Protein AF-A0A2E0UW97-F1 (afdb_monomer_lite)

Sequence (132 aa):
MKQKTKIFLFAWILILILPMVWVVRINPRLDLWFNTFFAPEWMHIVAHILLFIVVGFLVPWVLFDQSPIKTTLKNTVWVVLGIGLIQEVFQLVVKQRGFGRNEVFDLLIDLIASLTGFFLYWIFFRKISARK

Structure (mmCIF, N/CA/C/O backbone):
data_AF-A0A2E0UW97-F1
#
_entry.id   AF-A0A2E0UW97-F1
#
loop_
_atom_site.group_PDB
_atom_site.id
_atom_site.type_symbol
_atom_site.label_atom_id
_atom_site.label_alt_id
_atom_site.label_comp_id
_atom_site.label_asym_id
_atom_site.label_entity_id
_atom_site.label_seq_id
_atom_site.pdbx_PDB_ins_code
_atom_site.Cartn_x
_atom_site.Cartn_y
_atom_site.Cartn_z
_atom_site.occupancy
_atom_site.B_iso_or_equiv
_atom_site.auth_seq_id
_atom_site.auth_comp_id
_atom_site.auth_asym_id
_atom_site.auth_atom_id
_atom_site.pdbx_PDB_model_num
ATOM 1 N N . MET A 1 1 ? -12.758 -16.024 12.871 1.00 66.81 1 MET A N 1
ATOM 2 C CA . MET A 1 1 ? -12.699 -15.109 11.702 1.00 66.81 1 MET A CA 1
ATOM 3 C C . MET A 1 1 ? -11.352 -14.408 11.558 1.00 66.81 1 MET A C 1
ATOM 5 O O . MET A 1 1 ? -10.740 -14.573 10.513 1.00 66.81 1 MET A O 1
ATOM 9 N N . LYS A 1 2 ? -10.840 -13.717 12.591 1.00 77.50 2 LYS A N 1
ATOM 10 C CA . LYS A 1 2 ? -9.603 -12.913 12.491 1.00 77.50 2 LYS A CA 1
ATOM 11 C C . LYS A 1 2 ? -8.364 -13.667 11.963 1.00 77.50 2 LYS A C 1
ATOM 13 O O . LYS A 1 2 ? -7.596 -13.072 11.224 1.00 77.50 2 LYS A O 1
ATOM 18 N N . GLN A 1 3 ? -8.188 -14.964 12.255 1.00 89.62 3 GLN A N 1
ATOM 19 C CA . GLN A 1 3 ? -7.038 -15.736 11.742 1.00 89.62 3 GLN A CA 1
ATOM 20 C C . GLN A 1 3 ? -7.031 -15.869 10.210 1.00 89.62 3 GLN A C 1
ATOM 22 O O . GLN A 1 3 ? -5.997 -15.659 9.587 1.00 89.62 3 GLN A O 1
ATOM 27 N N . LYS A 1 4 ? -8.183 -16.161 9.590 1.00 93.81 4 LYS A N 1
ATOM 28 C CA . LYS A 1 4 ? -8.290 -16.252 8.123 1.00 93.81 4 LYS A CA 1
ATOM 29 C C . LYS A 1 4 ? -8.009 -14.894 7.474 1.00 93.81 4 LYS A C 1
ATOM 31 O O . LYS A 1 4 ? -7.286 -14.829 6.489 1.00 93.81 4 LYS A O 1
ATOM 36 N N . THR A 1 5 ? -8.502 -13.810 8.076 1.00 93.25 5 THR A N 1
ATOM 37 C CA . THR A 1 5 ? -8.240 -12.443 7.603 1.00 93.25 5 THR A CA 1
ATOM 38 C C . THR A 1 5 ? -6.774 -12.036 7.763 1.00 93.25 5 THR A C 1
ATOM 40 O O . THR A 1 5 ? -6.246 -11.356 6.893 1.00 93.25 5 THR A O 1
ATOM 43 N N . LYS A 1 6 ? -6.085 -12.478 8.827 1.00 93.81 6 LYS A N 1
ATOM 44 C CA . LYS A 1 6 ? -4.630 -12.290 8.985 1.00 93.81 6 LYS A CA 1
ATOM 45 C C . LYS A 1 6 ? -3.850 -12.972 7.870 1.00 93.81 6 LYS A C 1
ATOM 47 O O . LYS A 1 6 ? -2.979 -12.344 7.283 1.00 93.81 6 LYS A O 1
ATOM 52 N N . ILE A 1 7 ? -4.184 -14.229 7.571 1.00 96.00 7 ILE A N 1
ATOM 53 C CA . ILE A 1 7 ? -3.554 -14.982 6.478 1.00 96.00 7 ILE A CA 1
ATOM 54 C C . ILE A 1 7 ? -3.806 -14.277 5.145 1.00 96.00 7 ILE A C 1
ATOM 56 O O . ILE A 1 7 ? -2.870 -14.079 4.380 1.00 96.00 7 ILE A O 1
ATOM 60 N N . PHE A 1 8 ? -5.044 -13.842 4.901 1.00 96.81 8 PHE A N 1
ATOM 61 C CA . PHE A 1 8 ? -5.385 -13.077 3.707 1.00 96.81 8 PHE A CA 1
ATOM 62 C C . PHE A 1 8 ? -4.575 -11.780 3.606 1.00 96.81 8 PHE A C 1
ATOM 64 O O . PHE A 1 8 ? -3.957 -11.546 2.578 1.00 96.81 8 PHE A O 1
ATOM 71 N N . LEU A 1 9 ? -4.516 -10.972 4.672 1.00 95.50 9 LEU A N 1
ATOM 72 C CA . LEU A 1 9 ? -3.733 -9.734 4.698 1.00 95.50 9 LEU A CA 1
ATOM 73 C C . LEU A 1 9 ? -2.251 -10.006 4.424 1.00 95.50 9 LEU A C 1
ATOM 75 O O . LEU A 1 9 ? -1.636 -9.297 3.637 1.00 95.50 9 LEU A O 1
ATOM 79 N N . PHE A 1 10 ? -1.682 -11.041 5.040 1.00 95.50 10 PHE A N 1
ATOM 80 C CA . PHE A 1 10 ? -0.288 -11.406 4.817 1.00 95.50 10 PHE A CA 1
ATOM 81 C C . PHE A 1 10 ? -0.037 -11.828 3.364 1.00 95.50 10 PHE A C 1
ATOM 83 O O . PHE A 1 10 ? 0.883 -11.317 2.734 1.00 95.50 10 PHE A O 1
ATOM 90 N N . ALA A 1 11 ? -0.887 -12.692 2.802 1.00 95.25 11 ALA A N 1
ATOM 91 C CA . ALA A 1 11 ? -0.810 -13.081 1.395 1.00 95.25 11 ALA A CA 1
ATOM 92 C C . ALA A 1 11 ? -0.974 -11.875 0.453 1.00 95.25 11 ALA A C 1
ATOM 94 O O . ALA A 1 11 ? -0.261 -11.771 -0.539 1.00 95.25 11 ALA A O 1
ATOM 95 N N . TRP A 1 12 ? -1.858 -10.935 0.791 1.00 95.81 12 TRP A N 1
ATOM 96 C CA . TRP A 1 12 ? -2.071 -9.704 0.031 1.00 95.81 12 TRP A CA 1
ATOM 97 C C . TRP A 1 12 ? -0.826 -8.811 0.020 1.00 95.81 12 TRP A C 1
ATOM 99 O O . TRP A 1 12 ? -0.423 -8.326 -1.033 1.00 95.81 12 TRP A O 1
ATOM 109 N N . ILE A 1 13 ? -0.173 -8.647 1.176 1.00 94.25 13 ILE A N 1
ATOM 110 C CA . ILE A 1 13 ? 1.088 -7.901 1.299 1.00 94.25 13 ILE A CA 1
ATOM 111 C C . ILE A 1 13 ? 2.210 -8.586 0.510 1.00 94.25 13 ILE A C 1
ATOM 113 O O . ILE A 1 13 ? 2.995 -7.907 -0.146 1.00 94.25 13 ILE A O 1
ATOM 117 N N . LEU A 1 14 ? 2.278 -9.921 0.527 1.00 92.31 14 LEU A N 1
ATOM 118 C CA . LEU A 1 14 ? 3.253 -10.655 -0.282 1.00 92.31 14 LEU A CA 1
ATOM 119 C C . LEU A 1 14 ? 3.049 -10.414 -1.781 1.00 92.31 14 LEU A C 1
ATOM 121 O O . LEU A 1 14 ? 4.029 -10.198 -2.485 1.00 92.31 14 LEU A O 1
ATOM 125 N N . ILE A 1 15 ? 1.800 -10.417 -2.260 1.00 90.31 15 ILE A N 1
ATOM 126 C CA . ILE A 1 15 ? 1.474 -10.120 -3.664 1.00 90.31 15 ILE A CA 1
ATOM 127 C C . ILE A 1 15 ? 1.868 -8.686 -4.027 1.00 90.31 15 ILE A C 1
ATOM 129 O O . ILE A 1 15 ? 2.438 -8.476 -5.090 1.00 90.31 15 ILE A O 1
ATOM 133 N N . LEU A 1 16 ? 1.603 -7.720 -3.144 1.00 90.56 16 LEU A N 1
ATOM 134 C CA . LEU A 1 16 ? 2.015 -6.323 -3.309 1.00 90.56 16 LEU A CA 1
ATOM 135 C C . LEU A 1 16 ? 3.533 -6.207 -3.502 1.00 90.56 16 LEU A C 1
ATOM 137 O O . LEU A 1 16 ? 3.998 -5.611 -4.467 1.00 90.56 16 LEU A O 1
ATOM 141 N N . ILE A 1 17 ? 4.310 -6.808 -2.603 1.00 88.75 17 ILE A N 1
ATOM 142 C CA . ILE A 1 17 ? 5.776 -6.712 -2.620 1.00 88.75 17 ILE A CA 1
ATOM 143 C C . ILE A 1 17 ? 6.388 -7.465 -3.810 1.00 88.75 17 ILE A C 1
ATOM 145 O O . ILE A 1 17 ? 7.490 -7.135 -4.250 1.00 88.75 17 ILE A O 1
ATOM 149 N N . LEU A 1 18 ? 5.697 -8.476 -4.338 1.00 85.25 18 LEU A N 1
ATOM 150 C CA . LEU A 1 18 ? 6.196 -9.280 -5.441 1.00 85.25 18 LEU A CA 1
ATOM 151 C C . LEU A 1 18 ? 6.338 -8.421 -6.715 1.00 85.25 18 LEU A C 1
ATOM 153 O O . LEU A 1 18 ? 5.342 -7.908 -7.230 1.00 85.25 18 LEU A O 1
ATOM 157 N N . PRO A 1 19 ? 7.544 -8.300 -7.296 1.00 78.25 19 PRO A N 1
ATOM 158 C CA . PRO A 1 19 ? 7.718 -7.556 -8.532 1.00 78.25 19 PRO A CA 1
ATOM 159 C C . PRO A 1 19 ? 7.044 -8.319 -9.676 1.00 78.25 19 PRO A C 1
ATOM 161 O O . PRO A 1 19 ? 7.596 -9.284 -10.204 1.00 78.25 19 PRO A O 1
ATOM 164 N N . MET A 1 20 ? 5.857 -7.872 -10.096 1.00 79.50 20 MET A N 1
ATOM 165 C CA . MET A 1 20 ? 5.103 -8.503 -11.190 1.00 79.50 20 MET A CA 1
ATOM 166 C C . MET A 1 20 ? 5.936 -8.640 -12.466 1.00 79.50 20 MET A C 1
ATOM 168 O O . MET A 1 20 ? 5.830 -9.646 -13.160 1.00 79.50 20 MET A O 1
ATOM 172 N N . VAL A 1 21 ? 6.848 -7.695 -12.712 1.00 76.44 21 VAL A N 1
ATOM 173 C CA . VAL A 1 21 ? 7.816 -7.739 -13.818 1.00 76.44 21 VAL A CA 1
ATOM 174 C C . VAL A 1 21 ? 8.657 -9.025 -13.814 1.00 76.44 21 VAL A C 1
ATOM 176 O O . VAL A 1 21 ? 8.956 -9.556 -14.879 1.00 76.44 21 VAL A O 1
ATOM 179 N N . TRP A 1 22 ? 9.034 -9.566 -12.652 1.00 80.19 22 TRP A N 1
ATOM 180 C CA . TRP A 1 22 ? 9.742 -10.851 -12.585 1.00 80.19 22 TRP A CA 1
ATOM 181 C C . TRP A 1 22 ? 8.846 -12.026 -12.948 1.00 80.19 22 TRP A C 1
ATOM 183 O O . TRP A 1 22 ? 9.288 -12.925 -13.654 1.00 80.19 22 TRP A O 1
ATOM 193 N N . VAL A 1 23 ? 7.590 -12.005 -12.502 1.00 81.44 23 VAL A N 1
ATOM 194 C CA . VAL A 1 23 ? 6.631 -13.085 -12.765 1.00 81.44 23 VAL A CA 1
ATOM 195 C C . VAL A 1 23 ? 6.298 -13.168 -14.250 1.00 81.44 23 VAL A C 1
ATOM 197 O O . VAL A 1 23 ? 6.312 -14.250 -14.833 1.00 81.44 23 VAL A O 1
ATOM 200 N N . VAL A 1 24 ? 6.021 -12.027 -14.883 1.00 84.69 24 VAL A N 1
ATOM 201 C CA . VAL A 1 24 ? 5.557 -12.000 -16.277 1.00 84.69 24 VAL A CA 1
ATOM 202 C C . VAL A 1 24 ? 6.672 -12.335 -17.268 1.00 84.69 24 VAL A C 1
ATOM 204 O O . VAL A 1 24 ? 6.407 -12.996 -18.268 1.00 84.69 24 VAL A O 1
ATOM 207 N N . ARG A 1 25 ? 7.935 -12.024 -16.940 1.00 81.62 25 ARG A N 1
ATOM 208 C CA . ARG A 1 25 ? 9.111 -12.379 -17.759 1.00 81.62 25 ARG A CA 1
ATOM 209 C C . ARG A 1 25 ? 9.343 -13.884 -17.916 1.00 81.62 25 ARG A C 1
ATOM 211 O O . ARG A 1 25 ? 10.084 -14.282 -18.809 1.00 81.62 25 ARG A O 1
ATOM 218 N N . ILE A 1 26 ? 8.721 -14.723 -17.085 1.00 87.94 26 ILE A N 1
ATOM 219 C CA . ILE A 1 26 ? 8.844 -16.186 -17.178 1.00 87.94 26 ILE A CA 1
ATOM 220 C C . ILE A 1 26 ? 8.128 -16.722 -18.431 1.00 87.94 26 ILE A C 1
ATOM 222 O O . ILE A 1 26 ? 8.536 -17.741 -18.984 1.00 87.94 26 ILE A O 1
ATOM 226 N N . ASN A 1 27 ? 7.067 -16.052 -18.901 1.00 89.25 27 ASN A N 1
ATOM 227 C CA . ASN A 1 27 ? 6.270 -16.510 -20.037 1.00 89.25 27 ASN A CA 1
ATOM 228 C C . ASN A 1 27 ? 5.944 -15.351 -21.000 1.00 89.25 27 ASN A C 1
ATOM 230 O O . ASN A 1 27 ? 5.155 -14.477 -20.641 1.00 89.25 27 ASN A O 1
ATOM 234 N N . PRO A 1 28 ? 6.430 -15.383 -22.256 1.00 90.19 28 PRO A N 1
ATOM 235 C CA . PRO A 1 28 ? 6.192 -14.318 -23.234 1.00 90.19 28 PRO A CA 1
ATOM 236 C C . PRO A 1 28 ? 4.714 -14.000 -23.500 1.00 90.19 28 PRO A C 1
ATOM 238 O O . PRO A 1 28 ? 4.363 -12.857 -23.779 1.00 90.19 28 PRO A O 1
ATOM 241 N N . ARG A 1 29 ? 3.817 -14.994 -23.406 1.00 91.81 29 ARG A N 1
ATOM 242 C CA . ARG A 1 29 ?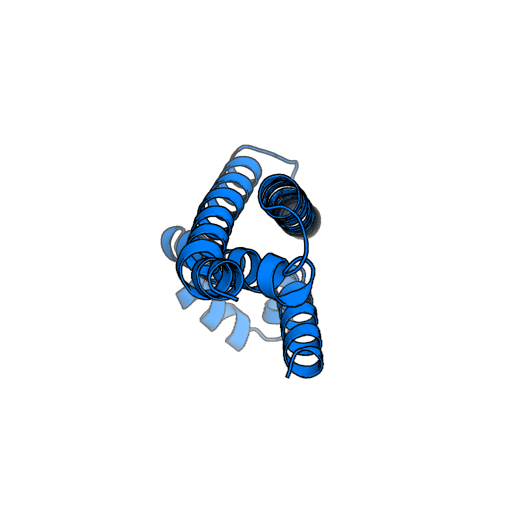 2.371 -14.767 -23.584 1.00 91.81 29 ARG A CA 1
ATOM 243 C C . ARG A 1 29 ? 1.770 -14.005 -22.406 1.00 91.81 29 ARG A C 1
ATOM 245 O O . ARG A 1 29 ? 0.886 -13.178 -22.607 1.00 91.81 29 ARG A O 1
ATOM 252 N N . LEU A 1 30 ? 2.248 -14.291 -21.194 1.00 88.31 30 LEU A N 1
ATOM 253 C CA . LEU A 1 30 ? 1.826 -13.590 -19.985 1.00 88.31 30 LEU A CA 1
ATOM 254 C C . LEU A 1 30 ? 2.354 -12.153 -19.983 1.00 88.31 30 LEU A C 1
ATOM 256 O O . LEU A 1 30 ? 1.605 -11.246 -19.643 1.00 88.31 30 LEU A O 1
ATOM 260 N N . ASP A 1 31 ? 3.598 -11.950 -20.418 1.00 88.69 31 ASP A N 1
ATOM 261 C CA . ASP A 1 31 ? 4.195 -10.623 -20.588 1.00 88.69 31 ASP A CA 1
ATOM 262 C C . ASP A 1 31 ? 3.409 -9.765 -21.588 1.00 88.69 31 ASP A C 1
ATOM 264 O O . ASP A 1 31 ? 3.011 -8.648 -21.263 1.00 88.69 31 ASP A O 1
ATOM 268 N N . LEU A 1 32 ? 3.079 -10.305 -22.767 1.00 90.50 32 LEU A N 1
ATOM 269 C CA . LEU A 1 32 ? 2.279 -9.590 -23.766 1.00 90.50 32 LEU A CA 1
ATOM 270 C C . LEU A 1 32 ? 0.902 -9.190 -23.228 1.00 90.50 32 LEU A C 1
ATOM 272 O O . LEU A 1 32 ? 0.479 -8.043 -23.386 1.00 90.50 32 LEU A O 1
ATOM 276 N N . TRP A 1 33 ? 0.201 -10.128 -22.588 1.00 91.75 33 TRP A N 1
ATOM 277 C CA . TRP A 1 33 ? -1.104 -9.856 -21.992 1.00 91.75 33 TRP A CA 1
ATOM 278 C C . TRP A 1 33 ? -0.995 -8.790 -20.898 1.00 91.75 33 TRP A C 1
ATOM 280 O O . TRP A 1 33 ? -1.729 -7.804 -20.927 1.00 91.75 33 TRP A O 1
ATOM 290 N N . PHE A 1 34 ? -0.039 -8.940 -19.978 1.00 89.12 34 PHE A N 1
ATOM 291 C CA . PHE A 1 34 ? 0.153 -8.008 -18.874 1.00 89.12 34 PHE A CA 1
ATOM 292 C C . PHE A 1 34 ? 0.471 -6.605 -19.384 1.00 89.12 34 PHE A C 1
ATOM 294 O O . PHE A 1 34 ? -0.190 -5.654 -18.984 1.00 89.12 34 PHE A O 1
ATOM 301 N N . ASN A 1 35 ? 1.405 -6.469 -20.324 1.00 88.06 35 ASN A N 1
ATOM 302 C CA . ASN A 1 35 ? 1.745 -5.174 -20.905 1.00 88.06 35 ASN A CA 1
ATOM 303 C C . ASN A 1 35 ? 0.564 -4.572 -21.680 1.00 88.06 35 ASN A C 1
ATOM 305 O O . ASN A 1 35 ? 0.356 -3.370 -21.624 1.00 88.06 35 ASN A O 1
ATOM 309 N N . THR A 1 36 ? -0.280 -5.372 -22.333 1.00 90.25 36 THR A N 1
ATOM 310 C CA . THR A 1 36 ? -1.466 -4.837 -23.027 1.00 90.25 36 THR A CA 1
ATOM 311 C C . THR A 1 36 ? -2.460 -4.192 -22.055 1.00 90.25 36 THR A C 1
ATOM 313 O O . THR A 1 36 ? -3.010 -3.132 -22.348 1.00 90.25 36 THR A O 1
ATOM 316 N N . PHE A 1 37 ? -2.682 -4.809 -20.891 1.00 88.44 37 PHE A N 1
ATOM 317 C CA . PHE A 1 37 ? -3.665 -4.329 -19.915 1.00 88.44 37 PHE A CA 1
ATOM 318 C C . PHE A 1 37 ? -3.098 -3.320 -18.911 1.00 88.44 37 PHE A C 1
ATOM 320 O O . PHE A 1 37 ? -3.808 -2.400 -18.520 1.00 88.44 37 PHE A O 1
ATOM 327 N N . PHE A 1 38 ? -1.843 -3.477 -18.492 1.00 87.38 38 PHE A N 1
ATOM 328 C CA . PHE A 1 38 ? -1.233 -2.712 -17.401 1.00 87.38 38 PHE A CA 1
ATOM 329 C C . PHE A 1 38 ? -0.164 -1.711 -17.852 1.00 87.38 38 PHE A C 1
ATOM 331 O O . PHE A 1 38 ? 0.316 -0.954 -17.015 1.00 87.38 38 PHE A O 1
ATOM 338 N N . ALA A 1 39 ? 0.204 -1.647 -19.140 1.00 87.00 39 ALA A N 1
ATOM 339 C CA . ALA A 1 39 ? 1.098 -0.584 -19.615 1.00 87.00 39 ALA A CA 1
ATOM 340 C C . ALA A 1 39 ? 0.529 0.841 -19.474 1.00 87.00 39 ALA A C 1
ATOM 342 O O . ALA A 1 39 ? 1.330 1.753 -19.258 1.00 87.00 39 ALA A O 1
ATOM 343 N N . PRO A 1 40 ? -0.791 1.097 -19.604 1.00 93.69 40 PRO A N 1
ATOM 344 C CA . PRO A 1 40 ? -1.309 2.447 -19.427 1.00 93.69 40 PRO A CA 1
ATOM 345 C C . PRO A 1 40 ? -1.106 2.968 -17.998 1.00 93.69 40 PRO A C 1
ATOM 347 O O . PRO A 1 40 ? -1.462 2.304 -17.027 1.00 93.69 40 PRO A O 1
ATOM 350 N N . GLU A 1 41 ? -0.624 4.205 -17.867 1.00 91.44 41 GLU A N 1
ATOM 351 C 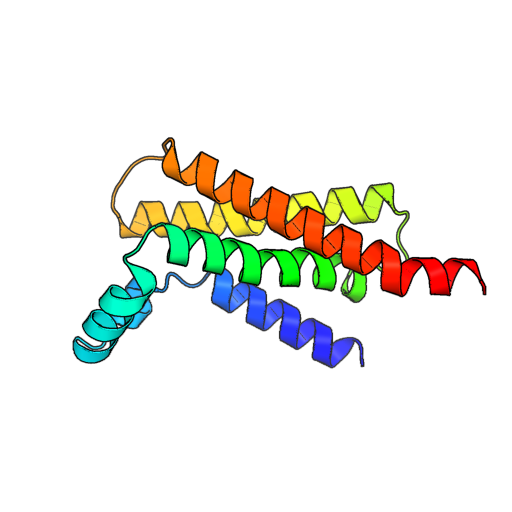CA . GLU A 1 41 ? -0.357 4.845 -16.566 1.00 91.44 41 GLU A CA 1
ATOM 352 C C . GLU A 1 41 ? -1.600 4.903 -15.664 1.00 91.44 41 GLU A C 1
ATOM 354 O O . GLU A 1 41 ? -1.524 4.680 -14.458 1.00 91.44 41 GLU A O 1
ATOM 359 N N . TRP A 1 42 ? -2.783 5.126 -16.239 1.00 94.69 42 TRP A N 1
ATOM 360 C CA . TRP A 1 42 ? -4.022 5.141 -15.462 1.00 94.69 42 TRP A CA 1
ATOM 361 C C . TRP A 1 42 ? -4.355 3.766 -14.859 1.00 94.69 42 TRP A C 1
ATOM 363 O O . TRP A 1 42 ? -4.896 3.710 -13.757 1.00 94.69 42 TRP A O 1
ATOM 373 N N . MET A 1 43 ? -4.006 2.661 -15.532 1.00 94.50 43 MET A N 1
ATOM 374 C CA . MET A 1 43 ? -4.191 1.306 -14.994 1.00 94.50 43 MET A CA 1
ATOM 375 C C . MET A 1 43 ? -3.233 1.033 -13.841 1.00 94.50 43 MET A C 1
ATOM 377 O O . MET A 1 43 ? -3.633 0.417 -12.854 1.00 94.50 43 MET A O 1
ATOM 381 N N . HIS A 1 44 ? -2.001 1.541 -13.933 1.00 91.31 44 HIS A N 1
ATOM 382 C CA . HIS A 1 44 ? -1.039 1.526 -12.831 1.00 91.31 44 HIS A CA 1
ATOM 383 C C . HIS A 1 44 ? -1.605 2.250 -11.600 1.00 91.31 44 HIS A C 1
ATOM 385 O O . HIS A 1 44 ? -1.723 1.649 -10.535 1.00 91.31 44 HIS A O 1
ATOM 391 N N . ILE A 1 45 ? -2.100 3.482 -11.762 1.00 95.31 45 ILE A N 1
ATOM 392 C CA . ILE A 1 45 ? -2.731 4.253 -10.673 1.00 95.31 45 ILE A CA 1
ATOM 393 C C . ILE A 1 45 ? -3.925 3.498 -10.069 1.00 95.31 45 ILE A C 1
ATOM 395 O O . ILE A 1 45 ? -4.045 3.392 -8.848 1.00 95.31 45 ILE A O 1
ATOM 399 N N . VAL A 1 46 ? -4.812 2.945 -10.905 1.00 96.50 46 VAL A N 1
ATOM 400 C CA . VAL A 1 46 ? -5.974 2.170 -10.441 1.00 96.50 46 VAL A CA 1
ATOM 401 C C . VAL A 1 46 ? -5.538 0.940 -9.642 1.00 96.50 46 VAL A C 1
ATOM 403 O O . VAL A 1 46 ? -6.136 0.652 -8.603 1.00 96.50 46 VAL A O 1
ATOM 406 N N . ALA A 1 47 ? -4.492 0.235 -10.078 1.00 93.75 47 ALA A N 1
ATOM 407 C CA . ALA A 1 47 ? -3.954 -0.911 -9.354 1.00 93.75 47 ALA A CA 1
ATOM 408 C C . ALA A 1 47 ? -3.439 -0.505 -7.965 1.00 93.75 47 ALA A C 1
ATOM 410 O O . ALA A 1 47 ? -3.829 -1.127 -6.976 1.00 93.75 47 ALA A O 1
ATOM 411 N N . HIS A 1 48 ? -2.655 0.573 -7.869 1.00 95.62 48 HIS A N 1
ATOM 412 C CA . HIS A 1 48 ? -2.190 1.116 -6.588 1.00 95.62 48 HIS A CA 1
ATOM 413 C C . HIS A 1 48 ? -3.365 1.473 -5.665 1.00 95.62 48 HIS A C 1
ATOM 415 O O . HIS A 1 48 ? -3.413 1.030 -4.514 1.00 95.62 48 HIS A O 1
ATOM 421 N N . ILE A 1 49 ? -4.389 2.158 -6.189 1.00 97.75 49 ILE A N 1
ATOM 422 C CA . ILE A 1 49 ? -5.589 2.504 -5.415 1.00 97.75 49 ILE A CA 1
ATOM 423 C C . ILE A 1 49 ? -6.278 1.254 -4.860 1.00 97.75 49 ILE A C 1
ATOM 425 O O . ILE A 1 49 ? -6.561 1.185 -3.663 1.00 97.75 49 ILE A O 1
ATOM 429 N N . LEU A 1 50 ? -6.540 0.255 -5.706 1.00 96.44 50 LEU A N 1
ATOM 430 C CA . LEU A 1 50 ? -7.237 -0.969 -5.303 1.00 96.44 50 LEU A CA 1
ATOM 431 C C . LEU A 1 50 ? -6.430 -1.803 -4.305 1.00 96.44 50 LEU A C 1
ATOM 433 O O . LEU A 1 50 ? -6.999 -2.376 -3.376 1.00 96.44 50 LEU A O 1
ATOM 437 N N . LEU A 1 51 ? -5.112 -1.881 -4.467 1.00 95.62 51 LEU A N 1
ATOM 438 C CA . LEU A 1 51 ? -4.281 -2.673 -3.571 1.00 95.62 51 LEU A CA 1
ATOM 439 C C . LEU A 1 51 ? -4.149 -1.999 -2.201 1.00 95.62 51 LEU A C 1
ATOM 441 O O . LEU A 1 51 ? -4.343 -2.658 -1.173 1.00 95.62 51 LEU A O 1
ATOM 445 N N . PHE A 1 52 ? -3.893 -0.689 -2.165 1.00 97.75 52 PHE A N 1
ATOM 446 C CA . PHE A 1 52 ? -3.654 0.032 -0.917 1.00 97.75 52 PHE A CA 1
ATOM 447 C C . PHE A 1 52 ? -4.923 0.427 -0.166 1.00 97.75 52 PHE A C 1
ATOM 449 O O . PHE A 1 52 ? -4.876 0.495 1.064 1.00 97.75 52 PHE A O 1
ATOM 456 N N . ILE A 1 53 ? -6.077 0.590 -0.827 1.00 98.06 53 ILE A N 1
ATOM 457 C CA . ILE A 1 53 ? -7.357 0.764 -0.115 1.00 98.06 53 ILE A CA 1
ATOM 458 C C . ILE A 1 53 ? -7.684 -0.475 0.730 1.00 98.06 53 ILE A C 1
ATOM 460 O O . ILE A 1 53 ? -8.120 -0.354 1.877 1.00 98.06 53 ILE A O 1
ATOM 464 N N . VAL A 1 54 ? -7.397 -1.673 0.207 1.00 97.50 54 VAL A N 1
ATOM 465 C CA . VAL A 1 54 ? -7.590 -2.940 0.922 1.00 97.50 54 VAL A CA 1
ATOM 466 C C . VAL A 1 54 ? -6.646 -3.025 2.118 1.00 97.50 54 VAL A C 1
ATOM 468 O O . VAL A 1 54 ? -7.090 -3.348 3.219 1.00 97.50 54 VAL A O 1
ATOM 471 N N . VAL A 1 55 ? -5.367 -2.673 1.954 1.00 97.56 55 VAL A N 1
ATOM 472 C CA . VAL A 1 55 ? -4.399 -2.635 3.067 1.00 97.56 55 VAL A CA 1
ATOM 473 C C . VAL A 1 55 ? -4.823 -1.621 4.129 1.00 97.56 55 VAL A C 1
ATOM 475 O O . VAL A 1 55 ? -4.899 -1.967 5.308 1.00 97.56 55 VAL A O 1
ATOM 478 N N . GLY A 1 56 ? -5.162 -0.398 3.717 1.00 97.31 56 GLY A N 1
ATOM 479 C CA . GLY A 1 56 ? -5.597 0.679 4.604 1.00 97.31 56 GLY A CA 1
ATOM 480 C C . GLY A 1 56 ? -6.843 0.334 5.416 1.00 97.31 56 GLY A C 1
ATOM 481 O O . GLY A 1 56 ? -6.985 0.796 6.544 1.00 97.31 56 GLY A O 1
ATOM 482 N N . PHE A 1 57 ? -7.716 -0.524 4.886 1.00 97.19 57 PHE A N 1
ATOM 483 C CA . PHE A 1 57 ? -8.884 -1.040 5.593 1.00 97.19 57 PHE A CA 1
ATOM 484 C C . PHE A 1 57 ? -8.560 -2.249 6.490 1.00 97.19 57 PHE A C 1
ATOM 486 O O . PHE A 1 57 ? -8.988 -2.316 7.645 1.00 97.19 57 PHE A O 1
ATOM 493 N N . LEU A 1 58 ? -7.807 -3.228 5.982 1.00 96.38 58 LEU A N 1
ATOM 494 C CA . LEU A 1 58 ? -7.563 -4.493 6.679 1.00 96.38 58 LEU A CA 1
ATOM 495 C C . LEU A 1 58 ? -6.546 -4.368 7.813 1.00 96.38 58 LEU A C 1
ATOM 497 O O . LEU A 1 58 ? -6.738 -4.988 8.856 1.00 96.38 58 LEU A O 1
ATOM 501 N N . VAL A 1 59 ? -5.482 -3.582 7.645 1.00 96.44 59 VAL A N 1
ATOM 502 C CA . VAL A 1 59 ? -4.462 -3.365 8.684 1.00 96.44 59 VAL A CA 1
ATOM 503 C C . VAL A 1 59 ? -5.084 -2.897 10.002 1.00 96.44 59 VAL A C 1
ATOM 505 O O . VAL A 1 59 ? -4.882 -3.575 11.017 1.00 96.44 59 VAL A O 1
ATOM 508 N N . PRO A 1 60 ? -5.873 -1.807 10.042 1.00 95.69 60 PRO A N 1
ATOM 509 C CA . PRO A 1 60 ? -6.472 -1.370 11.290 1.00 95.69 60 PRO A CA 1
ATOM 510 C C . PRO A 1 60 ? -7.482 -2.391 11.830 1.00 95.69 60 PRO A C 1
ATOM 512 O O . PRO A 1 60 ? -7.461 -2.665 13.025 1.00 95.69 60 PRO A O 1
ATOM 515 N N . TRP A 1 61 ? -8.290 -3.030 10.977 1.00 93.81 61 TRP A N 1
ATOM 516 C CA . TRP A 1 61 ? -9.284 -4.022 11.407 1.00 93.81 61 TRP A CA 1
ATOM 517 C C . TRP A 1 61 ? -8.679 -5.304 11.997 1.00 93.81 61 TRP A C 1
ATOM 519 O O . TRP A 1 61 ? -9.226 -5.914 12.919 1.00 93.81 61 TRP A O 1
ATOM 529 N N . VAL A 1 62 ? -7.547 -5.749 11.462 1.00 93.94 62 VAL A N 1
ATOM 530 C CA . VAL A 1 62 ? -6.962 -7.047 11.806 1.00 93.94 62 VAL A CA 1
ATOM 531 C C . VAL A 1 62 ? -5.899 -6.920 12.892 1.00 93.94 62 VAL A C 1
ATOM 533 O O . VAL A 1 62 ? -5.815 -7.792 13.763 1.00 93.94 62 VAL A O 1
ATOM 536 N N . LEU A 1 63 ? -5.091 -5.860 12.841 1.00 93.62 63 LEU A N 1
ATOM 537 C CA . LEU A 1 63 ? -3.913 -5.691 13.694 1.00 93.62 63 LEU A CA 1
ATOM 538 C C . LEU A 1 63 ? -4.129 -4.674 14.818 1.00 93.62 63 LEU A C 1
ATOM 540 O O . LEU A 1 63 ? -3.525 -4.823 15.877 1.00 93.62 63 LEU A O 1
ATOM 544 N N . PHE A 1 64 ? -4.995 -3.673 14.626 1.00 92.31 64 PHE A N 1
ATOM 545 C CA . PHE A 1 64 ? -5.086 -2.519 15.532 1.00 92.31 64 PHE A CA 1
ATOM 546 C C . PHE A 1 64 ? -6.515 -2.169 15.988 1.00 92.31 64 PHE A C 1
ATOM 548 O O . PHE A 1 64 ? -6.736 -1.086 16.520 1.00 92.31 64 PHE A O 1
ATOM 555 N N . ASP A 1 65 ? -7.474 -3.086 15.848 1.00 86.62 65 ASP A N 1
ATOM 556 C CA . ASP A 1 65 ? -8.911 -2.881 16.127 1.00 86.62 65 ASP A CA 1
ATOM 557 C C . ASP A 1 65 ? -9.193 -2.329 17.537 1.00 86.62 65 ASP A C 1
ATOM 559 O O . ASP A 1 65 ? -10.067 -1.492 17.746 1.00 86.62 65 ASP A O 1
ATOM 563 N N . GLN A 1 66 ? -8.385 -2.749 18.513 1.00 87.94 66 GLN A N 1
ATOM 564 C CA . GLN A 1 66 ? -8.506 -2.350 19.920 1.00 87.94 66 GLN A CA 1
ATOM 565 C C . GLN A 1 66 ? -7.647 -1.130 20.294 1.00 87.94 66 GLN A C 1
ATOM 567 O O . GLN A 1 66 ? -7.673 -0.675 21.434 1.00 87.94 66 GLN A O 1
ATOM 572 N N . SER A 1 67 ? -6.865 -0.585 19.359 1.00 90.12 67 SER A N 1
ATOM 573 C CA . SER A 1 67 ? -5.975 0.548 19.624 1.00 90.12 67 SER A CA 1
ATOM 574 C C . SER A 1 67 ? -6.704 1.899 19.529 1.00 90.12 67 SER A C 1
ATOM 576 O O . SER A 1 67 ? -7.682 2.050 18.782 1.00 90.12 67 SER A O 1
ATOM 578 N N . PRO A 1 68 ? -6.215 2.955 20.210 1.00 92.81 68 PRO A N 1
ATOM 579 C CA . PRO A 1 68 ? -6.693 4.322 20.001 1.00 92.81 68 PRO A CA 1
ATOM 580 C C . PRO A 1 68 ? -6.613 4.738 18.525 1.00 92.81 68 PRO A C 1
ATOM 582 O O . PRO A 1 68 ? -5.706 4.314 17.808 1.00 92.81 68 PRO A O 1
ATOM 585 N N . ILE A 1 69 ? -7.539 5.583 18.054 1.00 91.12 69 ILE A N 1
ATOM 586 C CA . ILE A 1 69 ? -7.647 5.935 16.623 1.00 91.12 69 ILE A CA 1
ATOM 587 C C . ILE A 1 69 ? -6.374 6.570 16.089 1.00 91.12 69 ILE A C 1
ATOM 589 O O . ILE A 1 69 ? -5.895 6.181 15.030 1.00 91.12 69 ILE A O 1
ATOM 593 N N . LYS A 1 70 ? -5.769 7.460 16.879 1.00 93.69 70 LYS A N 1
ATOM 594 C CA . LYS A 1 70 ? -4.511 8.119 16.538 1.00 93.69 70 LYS A CA 1
ATOM 595 C C . LYS A 1 70 ? -3.374 7.109 16.364 1.00 93.69 70 LYS A C 1
ATOM 597 O O . LYS A 1 70 ? -2.631 7.189 15.393 1.00 93.69 70 LYS A O 1
ATOM 602 N N . THR A 1 71 ? -3.269 6.131 17.265 1.00 95.12 71 THR A N 1
ATOM 603 C CA . THR A 1 71 ? -2.264 5.058 17.186 1.00 95.12 71 THR A CA 1
ATOM 604 C C . THR A 1 71 ? -2.526 4.135 16.000 1.00 95.12 71 THR A C 1
ATOM 606 O O . THR A 1 71 ? -1.600 3.794 15.275 1.00 95.12 71 THR A O 1
ATOM 609 N N . THR A 1 72 ? -3.791 3.783 15.769 1.00 95.38 72 THR A N 1
ATOM 610 C CA . THR A 1 72 ? -4.222 2.926 14.654 1.00 95.38 72 THR A CA 1
ATOM 611 C C . THR A 1 72 ? -3.881 3.575 13.312 1.00 95.38 72 THR A C 1
ATOM 613 O O . THR A 1 72 ? -3.279 2.930 12.457 1.00 95.38 72 THR A O 1
ATOM 616 N N . LEU A 1 73 ? -4.206 4.863 13.146 1.00 96.12 73 LEU A N 1
ATOM 617 C CA . LEU A 1 73 ? -3.889 5.641 11.949 1.00 96.12 73 LEU A CA 1
ATOM 618 C C . LEU A 1 73 ? -2.378 5.725 11.740 1.00 96.12 73 LEU A C 1
ATOM 620 O O . LEU A 1 73 ? -1.891 5.352 10.679 1.00 96.12 73 LEU A O 1
ATOM 624 N N . LYS A 1 74 ? -1.634 6.138 12.776 1.00 97.62 74 LYS A N 1
ATOM 625 C CA . LYS A 1 74 ? -0.170 6.238 12.733 1.00 97.62 74 LYS A CA 1
ATOM 626 C C . LYS A 1 74 ? 0.467 4.920 12.285 1.00 97.62 74 LYS A C 1
ATOM 628 O O . LYS A 1 74 ? 1.304 4.919 11.393 1.00 97.62 74 LYS A O 1
ATOM 633 N N . ASN A 1 75 ? 0.062 3.802 12.884 1.00 96.94 75 ASN A N 1
ATOM 634 C CA . ASN A 1 75 ? 0.615 2.492 12.548 1.00 96.94 75 ASN A CA 1
ATOM 635 C C . ASN A 1 75 ? 0.201 2.034 11.144 1.00 96.94 75 ASN A C 1
ATOM 637 O O . ASN A 1 75 ? 1.009 1.426 10.454 1.00 96.94 75 ASN A O 1
ATOM 641 N N . THR A 1 76 ? -1.021 2.350 10.702 1.00 96.94 76 THR A N 1
ATOM 642 C CA . THR A 1 76 ? -1.473 2.050 9.333 1.00 96.94 76 THR A CA 1
ATOM 643 C C . THR A 1 76 ? -0.626 2.801 8.310 1.00 96.94 76 THR A C 1
ATOM 645 O O . THR A 1 76 ? -0.130 2.185 7.375 1.00 96.94 76 THR A O 1
ATOM 648 N N . VAL A 1 77 ? -0.377 4.096 8.536 1.00 97.81 77 VAL A N 1
ATOM 649 C CA . VAL A 1 77 ? 0.502 4.912 7.684 1.00 97.81 77 VAL A CA 1
ATOM 650 C C . VAL A 1 77 ? 1.913 4.329 7.637 1.00 97.81 77 VAL A C 1
ATOM 652 O O . VAL A 1 77 ? 2.459 4.166 6.553 1.00 97.81 77 VAL A O 1
ATOM 655 N N . TRP A 1 78 ? 2.492 3.942 8.779 1.00 97.94 78 TRP A N 1
ATOM 656 C CA . TRP A 1 78 ? 3.824 3.326 8.798 1.00 97.94 78 TRP A CA 1
ATOM 657 C C . TRP A 1 78 ? 3.892 1.997 8.049 1.00 97.94 78 TRP A C 1
ATOM 659 O O . TRP A 1 78 ? 4.866 1.753 7.344 1.00 97.94 78 TRP A O 1
ATOM 669 N N . VAL A 1 79 ? 2.870 1.148 8.177 1.00 97.31 79 VAL A N 1
ATOM 670 C CA . VAL A 1 79 ? 2.802 -0.121 7.437 1.00 97.31 79 VAL A CA 1
ATOM 671 C C . VAL A 1 79 ? 2.707 0.139 5.936 1.00 97.31 79 VAL A C 1
ATOM 673 O O . VAL A 1 79 ? 3.446 -0.472 5.173 1.00 97.31 79 VAL A O 1
ATOM 676 N N . VAL A 1 80 ? 1.846 1.065 5.514 1.00 96.94 80 VAL A N 1
ATOM 677 C CA . VAL A 1 80 ? 1.669 1.433 4.102 1.00 96.94 80 VAL A CA 1
ATOM 678 C C . VAL A 1 80 ? 2.954 1.999 3.514 1.00 96.94 80 VAL A C 1
ATOM 680 O O . VAL A 1 80 ? 3.400 1.514 2.482 1.00 96.94 80 VAL A O 1
ATOM 683 N N . LEU A 1 81 ? 3.585 2.959 4.196 1.00 97.12 81 LEU A N 1
ATOM 684 C CA . LEU A 1 81 ? 4.864 3.520 3.762 1.00 97.12 81 LEU A CA 1
ATOM 685 C C . LEU A 1 81 ? 5.951 2.446 3.696 1.00 97.12 81 LEU A C 1
ATOM 687 O O . LEU A 1 81 ? 6.723 2.428 2.748 1.00 97.12 81 LEU A O 1
ATOM 691 N N . GLY A 1 82 ? 5.999 1.530 4.666 1.00 97.56 82 GLY A N 1
ATOM 692 C CA . GLY A 1 82 ? 6.937 0.411 4.642 1.00 97.56 82 GLY A CA 1
ATOM 693 C C . GLY A 1 82 ? 6.739 -0.494 3.425 1.00 97.56 82 GLY A C 1
ATOM 694 O O . GLY A 1 82 ? 7.711 -0.823 2.753 1.00 97.56 82 GLY A O 1
ATOM 695 N N . ILE A 1 83 ? 5.492 -0.861 3.113 1.00 96.25 83 ILE A N 1
ATOM 696 C CA . ILE A 1 83 ? 5.165 -1.693 1.945 1.00 96.25 83 ILE A CA 1
ATOM 697 C C . ILE A 1 83 ? 5.514 -0.960 0.646 1.00 96.25 83 ILE A C 1
ATOM 699 O O . ILE A 1 83 ? 6.236 -1.522 -0.174 1.00 96.25 83 ILE A O 1
ATOM 703 N N . GLY A 1 84 ? 5.066 0.289 0.488 1.00 95.69 84 GLY A N 1
ATOM 704 C CA . GLY A 1 84 ? 5.326 1.090 -0.711 1.00 95.69 84 GLY A CA 1
ATOM 705 C C . GLY A 1 84 ? 6.820 1.325 -0.938 1.00 95.69 84 GLY A C 1
ATOM 706 O O . GLY A 1 84 ? 7.317 1.134 -2.041 1.00 95.69 84 GLY A O 1
ATOM 707 N N . LEU A 1 85 ? 7.589 1.627 0.116 1.00 96.00 85 LEU A N 1
ATOM 708 C CA . LEU A 1 85 ? 9.046 1.773 0.006 1.00 96.00 85 LEU A CA 1
ATOM 709 C C . LEU A 1 85 ? 9.724 0.474 -0.433 1.00 96.00 85 LEU A C 1
ATOM 711 O O . LEU A 1 85 ? 10.626 0.509 -1.267 1.00 96.00 85 LEU A O 1
ATOM 715 N N . ILE A 1 86 ? 9.303 -0.670 0.112 1.00 95.19 86 ILE A N 1
ATOM 716 C CA . ILE A 1 86 ? 9.827 -1.972 -0.308 1.00 95.19 86 ILE A CA 1
ATOM 717 C C . ILE A 1 86 ? 9.506 -2.212 -1.789 1.00 95.19 86 ILE A C 1
ATOM 719 O O . ILE A 1 86 ? 10.403 -2.596 -2.541 1.00 95.19 86 ILE A O 1
ATOM 723 N N . GLN A 1 87 ? 8.268 -1.953 -2.222 1.00 93.50 87 GLN A N 1
ATOM 724 C CA . GLN A 1 87 ? 7.867 -2.084 -3.626 1.00 93.50 87 GLN A CA 1
ATOM 725 C C . GLN A 1 87 ? 8.707 -1.200 -4.549 1.00 93.50 87 GLN A C 1
ATOM 727 O O . GLN A 1 87 ? 9.229 -1.701 -5.547 1.00 93.50 87 GLN A O 1
ATOM 732 N N . GLU A 1 88 ? 8.911 0.071 -4.196 1.00 92.94 88 GLU A N 1
ATOM 733 C CA . GLU A 1 88 ? 9.736 0.978 -4.995 1.00 92.94 88 GLU A CA 1
ATOM 734 C C . GLU A 1 88 ? 11.191 0.522 -5.054 1.00 92.94 88 GLU A C 1
ATOM 736 O O . GLU A 1 88 ? 11.782 0.493 -6.131 1.00 92.94 88 GLU A O 1
ATOM 741 N N . VAL A 1 89 ? 11.777 0.081 -3.938 1.00 92.75 89 VAL A N 1
ATOM 742 C CA . VAL A 1 89 ? 13.147 -0.452 -3.934 1.00 92.75 89 VAL A CA 1
ATOM 743 C C . VAL A 1 89 ? 13.266 -1.654 -4.869 1.00 92.75 89 VAL A C 1
ATOM 745 O O . VAL A 1 89 ? 14.185 -1.694 -5.690 1.00 92.75 89 VAL A O 1
ATOM 748 N N . PHE A 1 90 ? 12.332 -2.607 -4.811 1.00 90.81 90 PHE A N 1
ATOM 749 C CA . PHE A 1 90 ? 12.322 -3.730 -5.750 1.00 90.81 90 PHE A CA 1
ATOM 750 C C . PHE A 1 90 ? 12.194 -3.241 -7.193 1.00 90.81 90 PHE A C 1
ATOM 752 O O . PHE A 1 90 ? 12.984 -3.640 -8.047 1.00 90.81 90 PHE A O 1
ATOM 759 N N . GLN A 1 91 ? 11.259 -2.337 -7.471 1.00 87.88 91 GLN A N 1
ATOM 760 C CA . GLN A 1 91 ? 11.055 -1.770 -8.799 1.00 87.88 91 GLN A CA 1
ATOM 761 C C . GLN A 1 91 ? 12.323 -1.097 -9.349 1.00 87.88 91 GLN A C 1
ATOM 763 O O . GLN A 1 91 ? 12.679 -1.320 -10.510 1.00 87.88 91 GLN A O 1
ATOM 768 N N . LEU A 1 92 ? 13.019 -0.307 -8.533 1.00 91.44 92 LEU A N 1
ATOM 769 C CA . LEU A 1 92 ? 14.265 0.367 -8.895 1.00 91.44 92 LEU A CA 1
ATOM 770 C C . LEU A 1 92 ? 15.377 -0.631 -9.221 1.00 91.44 92 LEU A C 1
ATOM 772 O O . LEU A 1 92 ? 16.046 -0.478 -10.244 1.00 91.44 92 LEU A O 1
ATOM 776 N N . VAL A 1 93 ? 15.525 -1.685 -8.412 1.00 90.94 93 VAL A N 1
ATOM 777 C CA . VAL A 1 93 ? 16.493 -2.767 -8.650 1.00 90.94 93 VAL A CA 1
ATOM 778 C C . VAL A 1 93 ? 16.194 -3.484 -9.967 1.00 90.94 93 VAL A C 1
ATOM 780 O O . VAL A 1 93 ? 17.100 -3.701 -10.769 1.00 90.94 93 VAL A O 1
ATOM 783 N N . VAL A 1 94 ? 14.925 -3.803 -10.241 1.00 86.56 94 VAL A N 1
ATOM 78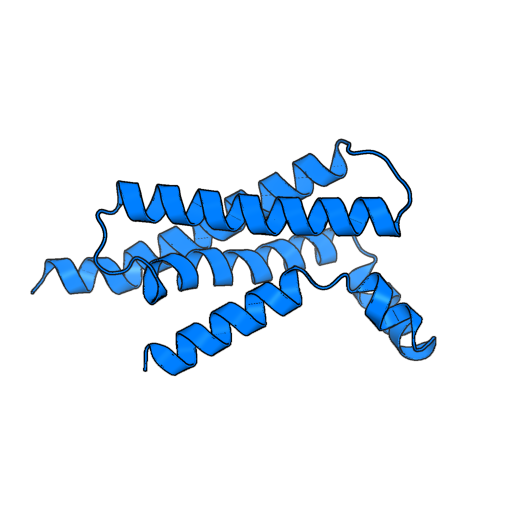4 C CA . VAL A 1 94 ? 14.527 -4.484 -11.486 1.00 86.56 94 VAL A CA 1
ATOM 785 C C . VAL A 1 94 ? 14.711 -3.594 -12.717 1.00 86.56 94 VAL A C 1
ATOM 787 O O . VAL A 1 94 ? 15.108 -4.087 -13.774 1.00 86.56 94 VAL A O 1
ATOM 790 N N . LYS A 1 95 ? 14.426 -2.293 -12.596 1.00 86.38 95 LYS A N 1
ATOM 791 C CA . LYS A 1 95 ? 14.556 -1.309 -13.683 1.00 86.38 95 LYS A CA 1
ATOM 792 C C . LYS A 1 95 ? 15.974 -0.738 -13.819 1.00 86.38 95 LYS A C 1
ATOM 794 O O . LYS A 1 95 ? 16.206 0.016 -14.756 1.00 86.38 95 LYS A O 1
ATOM 799 N N . GLN A 1 96 ? 16.894 -1.085 -12.914 1.00 90.19 96 GLN A N 1
ATOM 800 C CA . GLN A 1 96 ? 18.268 -0.567 -12.854 1.00 90.19 96 GLN A CA 1
ATOM 801 C C . GLN A 1 96 ? 18.336 0.971 -12.917 1.00 90.19 96 GLN A C 1
ATOM 803 O O . GLN A 1 96 ? 19.167 1.544 -13.618 1.00 90.19 96 GLN A O 1
ATOM 808 N N . ARG A 1 97 ? 17.441 1.654 -12.193 1.00 90.44 97 ARG A N 1
ATOM 809 C CA . ARG A 1 97 ? 17.368 3.125 -12.157 1.00 90.44 97 ARG A CA 1
ATOM 810 C C . ARG A 1 97 ? 17.406 3.659 -10.728 1.00 90.44 97 ARG A C 1
ATOM 812 O O . ARG A 1 97 ? 17.163 2.920 -9.780 1.00 90.44 97 ARG A O 1
ATOM 819 N N . GLY A 1 98 ? 17.714 4.946 -10.587 1.00 92.88 98 GLY A N 1
ATOM 820 C CA . GLY A 1 98 ? 17.671 5.652 -9.305 1.00 92.88 98 GLY A CA 1
ATOM 821 C C . GLY A 1 98 ? 16.260 6.097 -8.911 1.00 92.88 98 GLY A C 1
ATOM 822 O O . GLY A 1 98 ? 15.363 6.170 -9.752 1.00 92.88 98 GLY A O 1
ATOM 823 N N . PHE A 1 99 ? 16.093 6.419 -7.627 1.00 93.62 99 PHE A N 1
ATOM 824 C CA . PHE A 1 99 ? 14.866 6.991 -7.071 1.00 93.62 99 PHE A CA 1
ATOM 825 C C . PHE A 1 99 ? 14.577 8.366 -7.688 1.00 93.62 99 PHE A C 1
ATOM 827 O O . PHE A 1 99 ? 15.485 9.188 -7.827 1.00 93.62 99 PHE A O 1
ATOM 834 N N . GLY A 1 100 ? 13.323 8.639 -8.040 1.00 93.81 100 GLY A N 1
ATOM 835 C CA . GLY A 1 100 ? 12.929 9.874 -8.703 1.00 93.81 100 GLY A CA 1
ATOM 836 C C . GLY A 1 100 ? 11.467 10.252 -8.476 1.00 93.81 100 GLY A C 1
ATOM 837 O O . GLY A 1 100 ? 10.832 9.876 -7.493 1.00 93.81 100 GLY A O 1
ATOM 838 N N . ARG A 1 101 ? 10.938 11.072 -9.391 1.00 93.88 101 ARG A N 1
ATOM 839 C CA . ARG A 1 101 ? 9.588 11.648 -9.285 1.00 93.88 101 ARG A CA 1
ATOM 840 C C . ARG A 1 101 ? 8.481 10.592 -9.319 1.00 93.88 101 ARG A C 1
ATOM 842 O O . ARG A 1 101 ? 7.466 10.784 -8.659 1.00 93.88 101 ARG A O 1
ATOM 849 N N . ASN A 1 102 ? 8.672 9.517 -10.080 1.00 91.75 102 ASN A N 1
ATOM 850 C CA . ASN A 1 102 ? 7.649 8.487 -10.254 1.00 91.75 102 ASN A CA 1
ATOM 851 C C . ASN A 1 102 ? 7.432 7.718 -8.946 1.00 91.75 102 ASN A C 1
ATOM 853 O O . ASN A 1 102 ? 6.299 7.545 -8.530 1.00 91.75 102 ASN A O 1
ATOM 857 N N . GLU A 1 103 ? 8.513 7.392 -8.238 1.00 94.50 103 GLU A N 1
ATOM 858 C CA . GLU A 1 103 ? 8.475 6.709 -6.941 1.00 94.50 103 GLU A CA 1
ATOM 859 C C . GLU A 1 103 ? 7.733 7.555 -5.896 1.00 94.50 103 GLU A C 1
ATOM 861 O O . GLU A 1 103 ? 6.929 7.055 -5.117 1.00 94.50 103 GLU A O 1
ATOM 866 N N . VAL A 1 104 ? 7.984 8.871 -5.881 1.00 96.50 104 VAL A N 1
ATOM 867 C CA . VAL A 1 104 ? 7.289 9.800 -4.975 1.00 96.50 104 VAL A CA 1
ATOM 868 C C . VAL A 1 104 ? 5.799 9.877 -5.304 1.00 96.50 104 VAL A C 1
ATOM 870 O O . VAL A 1 104 ? 4.974 9.955 -4.394 1.00 96.50 104 VAL A O 1
ATOM 873 N N . PHE A 1 105 ? 5.455 9.878 -6.592 1.00 96.25 105 PHE A N 1
ATOM 874 C CA . PHE A 1 105 ? 4.068 9.887 -7.037 1.00 96.25 105 PHE A CA 1
ATOM 875 C C . PHE A 1 105 ? 3.345 8.597 -6.634 1.00 96.25 105 PHE A C 1
ATOM 877 O O . PHE A 1 105 ? 2.280 8.682 -6.026 1.00 96.25 105 PHE A O 1
ATOM 884 N N . ASP A 1 106 ? 3.952 7.436 -6.872 1.00 95.56 106 ASP A N 1
ATOM 885 C CA . ASP A 1 106 ? 3.398 6.128 -6.510 1.00 95.56 106 ASP A CA 1
ATOM 886 C C . ASP A 1 106 ? 3.156 6.037 -4.989 1.00 95.56 106 ASP A C 1
ATOM 888 O O . ASP A 1 106 ? 2.033 5.777 -4.551 1.00 95.56 106 ASP A O 1
ATOM 892 N N . LEU A 1 107 ? 4.140 6.429 -4.166 1.00 96.88 107 LEU A N 1
ATOM 893 C CA . LEU A 1 107 ? 3.997 6.489 -2.702 1.00 96.88 107 LEU A CA 1
ATOM 894 C C . LEU A 1 107 ? 2.876 7.431 -2.235 1.00 96.88 107 LEU A C 1
ATOM 896 O O . LEU A 1 107 ? 2.218 7.173 -1.222 1.00 96.88 107 LEU A O 1
ATOM 900 N N . LEU A 1 108 ? 2.659 8.545 -2.940 1.00 97.69 108 LEU A N 1
ATOM 901 C CA . LEU A 1 108 ? 1.572 9.471 -2.630 1.00 97.69 108 LEU A CA 1
ATOM 902 C C . LEU A 1 108 ? 0.209 8.841 -2.935 1.00 97.69 108 LEU A C 1
ATOM 904 O O . LEU A 1 108 ? -0.707 8.957 -2.116 1.00 97.69 108 LEU A O 1
ATOM 908 N N . ILE A 1 109 ? 0.074 8.170 -4.083 1.00 97.81 109 ILE A N 1
ATOM 909 C CA . ILE A 1 109 ? -1.147 7.447 -4.455 1.00 97.81 109 ILE A CA 1
ATOM 910 C C . ILE A 1 109 ? -1.446 6.351 -3.426 1.00 97.81 109 ILE A C 1
ATOM 912 O O . ILE A 1 109 ? -2.577 6.274 -2.940 1.00 97.81 109 ILE A O 1
ATOM 916 N N . ASP A 1 110 ? -0.437 5.588 -3.005 1.00 97.88 110 ASP A N 1
ATOM 917 C CA . ASP A 1 110 ? -0.560 4.537 -1.987 1.00 97.88 110 ASP A CA 1
ATOM 918 C C . ASP A 1 110 ? -1.053 5.081 -0.651 1.00 97.88 110 ASP A C 1
ATOM 920 O O . ASP A 1 110 ? -1.957 4.526 -0.009 1.00 97.88 110 ASP A O 1
ATOM 924 N N . LEU A 1 111 ? -0.495 6.216 -0.231 1.00 98.12 111 LEU A N 1
ATOM 925 C CA . LEU A 1 111 ? -0.902 6.873 0.997 1.00 98.12 111 LEU A CA 1
ATOM 926 C C . LEU A 1 111 ? -2.354 7.356 0.906 1.00 98.12 111 LEU A C 1
ATOM 928 O O . LEU A 1 111 ? -3.143 7.053 1.798 1.00 98.12 111 LEU A O 1
ATOM 932 N N . ILE A 1 112 ? -2.746 8.044 -0.169 1.00 98.44 112 ILE A N 1
ATOM 933 C CA . ILE A 1 112 ? -4.124 8.533 -0.355 1.00 98.44 112 ILE A CA 1
ATOM 934 C C . ILE A 1 112 ? -5.121 7.365 -0.392 1.00 98.44 112 ILE A C 1
ATOM 936 O O . ILE A 1 112 ? -6.163 7.401 0.276 1.00 98.44 112 ILE A O 1
ATOM 940 N N . ALA A 1 113 ? -4.796 6.304 -1.128 1.00 98.31 113 ALA A N 1
ATOM 941 C CA . ALA A 1 113 ? -5.621 5.109 -1.227 1.00 98.31 113 ALA A CA 1
ATOM 942 C C . ALA A 1 113 ? -5.783 4.418 0.132 1.00 98.31 113 ALA A C 1
ATOM 944 O O . ALA A 1 113 ? -6.900 4.098 0.548 1.00 98.31 113 ALA A O 1
ATOM 945 N N . SER A 1 114 ? -4.691 4.256 0.880 1.00 98.19 114 SER A N 1
ATOM 946 C CA . SER A 1 114 ? -4.744 3.643 2.206 1.00 98.19 114 SER A CA 1
ATOM 947 C C . SER A 1 114 ? -5.501 4.486 3.231 1.00 98.19 114 SER A C 1
ATOM 949 O O . SER A 1 114 ? -6.246 3.934 4.041 1.00 98.19 114 SER A O 1
ATOM 951 N N . LEU A 1 115 ? -5.385 5.815 3.178 1.00 98.25 115 LEU A N 1
ATOM 952 C CA . LEU A 1 115 ? -6.157 6.724 4.024 1.00 98.25 115 LEU A CA 1
ATOM 953 C C . LEU A 1 115 ? -7.653 6.615 3.722 1.00 98.25 115 LEU A C 1
ATOM 955 O O . LEU A 1 115 ? -8.467 6.603 4.646 1.00 98.25 115 LEU A O 1
ATOM 959 N N . THR A 1 116 ? -8.012 6.450 2.449 1.00 98.31 116 THR A N 1
ATOM 960 C CA . THR A 1 116 ? -9.393 6.174 2.033 1.00 98.31 116 THR A CA 1
ATOM 961 C C . THR A 1 116 ? -9.881 4.846 2.621 1.00 98.31 116 THR A C 1
ATOM 963 O O . THR A 1 116 ? -10.952 4.791 3.225 1.00 98.31 116 THR A O 1
ATOM 966 N N . GLY A 1 117 ? -9.072 3.786 2.546 1.00 97.94 117 GLY A N 1
ATOM 967 C CA . GLY A 1 117 ? -9.387 2.484 3.146 1.00 97.94 117 GLY A CA 1
ATOM 968 C C . GLY A 1 117 ? -9.547 2.549 4.666 1.00 97.94 117 GLY A C 1
ATOM 969 O O . GLY A 1 117 ? -10.498 2.003 5.232 1.00 97.94 117 GLY A O 1
ATOM 970 N N . PHE A 1 118 ? -8.663 3.288 5.333 1.00 97.44 118 PHE A N 1
ATOM 971 C CA . PHE A 1 118 ? -8.729 3.531 6.769 1.00 97.44 118 PHE A CA 1
ATOM 972 C C . PHE A 1 118 ? -10.006 4.283 7.158 1.00 97.44 118 PHE A C 1
ATOM 974 O O . PHE A 1 118 ? -10.652 3.951 8.155 1.00 97.44 118 PHE A O 1
ATOM 981 N N . PHE A 1 119 ? -10.395 5.284 6.369 1.00 96.81 119 PHE A N 1
ATOM 982 C CA . PHE A 1 119 ? -11.624 6.040 6.582 1.00 96.81 119 PHE A CA 1
ATOM 983 C C . PHE A 1 119 ? -12.867 5.148 6.466 1.00 96.81 119 PHE A C 1
ATOM 985 O O . PHE A 1 119 ? -13.752 5.217 7.323 1.00 96.81 119 PHE A O 1
ATOM 992 N N . LEU A 1 120 ? -12.904 4.240 5.484 1.00 96.25 120 LEU A N 1
ATOM 993 C CA . LEU A 1 120 ? -13.963 3.231 5.373 1.00 96.25 120 LEU A CA 1
ATOM 994 C C . LEU A 1 120 ? -14.001 2.324 6.611 1.00 96.25 120 LEU A C 1
ATOM 996 O O . LEU A 1 120 ? -15.065 2.130 7.201 1.00 96.25 120 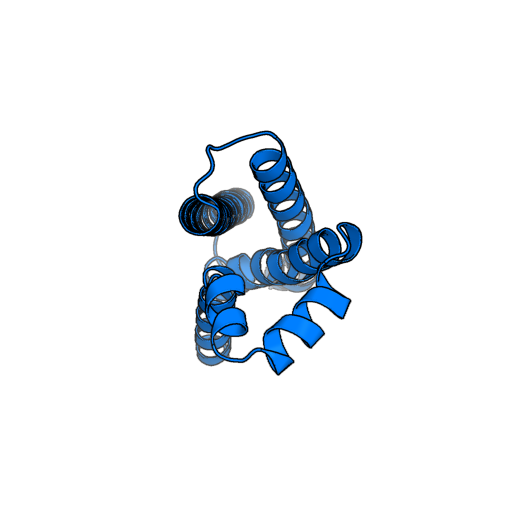LEU A O 1
ATOM 1000 N N . TYR A 1 121 ? -12.849 1.823 7.065 1.00 94.94 121 TYR A N 1
ATOM 1001 C CA . TYR A 1 121 ? -12.760 1.039 8.302 1.00 94.94 121 TYR A CA 1
ATOM 1002 C C . TYR A 1 121 ? -13.345 1.807 9.497 1.00 94.94 121 TYR A C 1
ATOM 1004 O O . TYR A 1 121 ? -14.139 1.264 10.273 1.00 94.94 121 TYR A O 1
ATOM 1012 N N . TRP A 1 122 ? -12.994 3.087 9.628 1.00 92.75 122 TRP A N 1
ATOM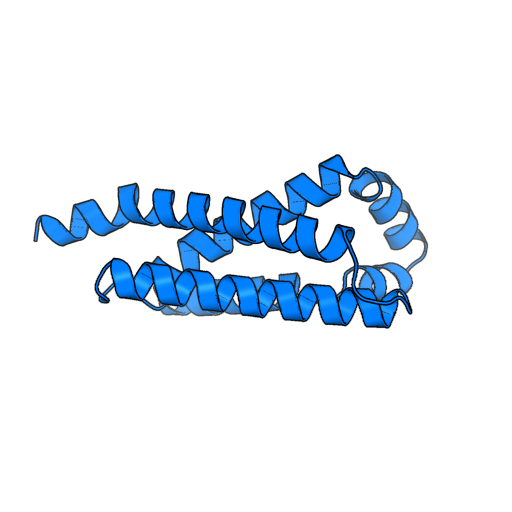 1013 C CA . TRP A 1 122 ? -13.463 3.934 10.717 1.00 92.75 122 TRP A CA 1
ATOM 1014 C C . TRP A 1 122 ? -14.988 4.101 10.714 1.00 92.75 122 TRP A C 1
ATOM 1016 O O . TRP A 1 122 ? -15.613 3.956 11.770 1.00 92.75 122 TRP A O 1
ATOM 1026 N N . ILE A 1 123 ? -15.588 4.344 9.543 1.00 92.88 123 ILE A N 1
ATOM 1027 C CA . ILE A 1 123 ? -17.043 4.471 9.384 1.00 92.88 123 ILE A CA 1
ATOM 1028 C C . ILE A 1 123 ? -17.756 3.176 9.778 1.00 92.88 123 ILE A C 1
ATOM 1030 O O . ILE A 1 123 ? -18.718 3.231 10.547 1.00 92.88 123 ILE A O 1
ATOM 1034 N N . PHE A 1 124 ? -17.301 2.032 9.262 1.00 89.31 124 PHE A N 1
ATOM 1035 C CA . PHE A 1 124 ? -18.042 0.775 9.371 1.00 89.31 124 PHE A CA 1
ATOM 1036 C C . PHE A 1 124 ? -17.819 0.034 10.691 1.00 89.31 124 PHE A C 1
ATOM 1038 O O . PHE A 1 124 ? -18.771 -0.505 11.245 1.00 89.31 124 PHE A O 1
ATOM 1045 N N . PHE A 1 125 ? -16.596 0.003 11.224 1.00 81.00 125 PHE A N 1
ATOM 1046 C CA . PHE A 1 125 ? -16.259 -0.901 12.333 1.00 81.00 125 PHE A CA 1
ATOM 1047 C C . PHE A 1 125 ? -16.120 -0.185 13.669 1.00 81.00 125 PHE A C 1
ATOM 1049 O O . PHE A 1 125 ? -16.537 -0.704 14.705 1.00 81.00 125 PHE A O 1
ATOM 1056 N N . ARG A 1 126 ? -15.606 1.045 13.676 1.00 68.69 126 ARG A N 1
ATOM 1057 C CA . ARG A 1 126 ? -15.342 1.733 14.944 1.00 68.69 126 ARG A CA 1
ATOM 1058 C C . ARG A 1 126 ? -16.586 2.382 15.551 1.00 68.69 126 ARG A C 1
ATOM 1060 O O . ARG A 1 126 ? -16.706 2.417 16.774 1.00 68.69 126 ARG A O 1
ATOM 1067 N N . LYS A 1 127 ? -17.550 2.817 14.727 1.00 58.75 127 LYS A N 1
ATOM 1068 C CA . LYS A 1 127 ? -18.866 3.283 15.211 1.00 58.75 127 LYS A CA 1
ATOM 1069 C C . LYS A 1 127 ? -19.651 2.192 15.950 1.00 58.75 127 LYS A C 1
ATOM 1071 O O . LYS A 1 127 ? -20.474 2.522 16.798 1.00 58.75 127 LYS A O 1
ATOM 1076 N N . ILE A 1 128 ? -19.385 0.917 15.659 1.00 55.41 128 ILE A N 1
ATOM 1077 C CA . ILE A 1 128 ? -20.047 -0.227 16.299 1.00 55.41 128 ILE A CA 1
ATOM 1078 C C . ILE A 1 128 ? -19.432 -0.518 17.678 1.00 55.41 128 ILE A C 1
ATOM 1080 O O . ILE A 1 128 ? -20.167 -0.791 18.622 1.00 55.41 128 ILE A O 1
ATOM 1084 N N . SER A 1 129 ? -18.109 -0.389 17.829 1.00 51.66 129 SER A N 1
ATOM 1085 C CA . SER A 1 129 ? -17.426 -0.595 19.120 1.00 51.66 129 SER A CA 1
ATOM 1086 C C . SER A 1 129 ? -17.648 0.525 20.141 1.00 51.66 129 SER A C 1
ATOM 1088 O O . SER A 1 129 ? -17.524 0.267 21.326 1.00 51.66 129 SER A O 1
ATOM 1090 N N . ALA A 1 130 ? -17.993 1.749 19.722 1.00 54.62 130 ALA A N 1
ATOM 1091 C CA . ALA A 1 130 ? -18.299 2.852 20.647 1.00 54.62 130 ALA A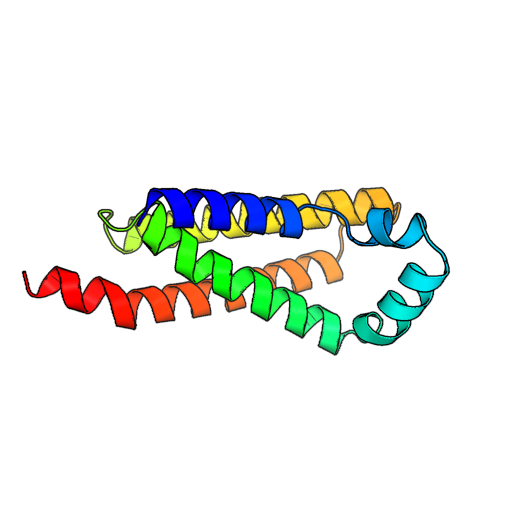 CA 1
ATOM 1092 C C . ALA A 1 130 ? -19.726 2.802 21.242 1.00 54.62 130 ALA A C 1
ATOM 1094 O O . ALA A 1 130 ? -20.079 3.658 22.046 1.00 54.62 130 ALA A O 1
ATOM 1095 N N . ARG A 1 131 ? -20.562 1.847 20.807 1.00 52.19 131 ARG A N 1
ATOM 1096 C CA . ARG A 1 131 ? -21.943 1.646 21.291 1.00 52.19 131 ARG A CA 1
ATOM 1097 C C . ARG A 1 131 ? -22.104 0.418 22.198 1.00 52.19 131 ARG A C 1
ATOM 1099 O O . ARG A 1 131 ? -23.235 0.072 22.530 1.00 52.19 131 ARG A O 1
ATOM 1106 N N . LYS A 1 132 ? -21.009 -0.257 22.542 1.00 45.62 132 LYS A N 1
ATOM 1107 C CA . LYS A 1 132 ? -20.961 -1.312 23.561 1.00 45.62 132 LYS A CA 1
ATOM 1108 C C . LYS A 1 132 ? -20.222 -0.784 24.776 1.00 45.62 132 LYS A C 1
ATOM 1110 O O . LYS A 1 132 ? -20.610 -1.200 25.883 1.00 45.62 132 LYS A O 1
#

Secondary structure (DSSP, 8-state):
-HHHHHHHHHHHHHHHHS-HHHHHTT-HHHHHHHHHHH-SHHHHHHHHHHHHHHHHHHHHHHHSTTS-HHHHHHHHHHHHHHHHHHHHHHHHHHHT----HHHHHHHHHHHHHHHHHHHHHIIIIIHHHTT-

Foldseek 3Di:
DLVVLVVVLVVLLVVLLDDVVVVQVVDVVSVVVCCVQCVDPVNVLVVLLVSLLCLLQSQCVRPPVPHDLVVSLVVSLVVLLVSLVSNVVVVCVVVVHDDDDVSVVSSVSSNVSSVNSNVVNCVPRVVVVVVD

pLDDT: mean 90.63, std 10.0, range [45.62, 98.44]

Radius of gyration: 16.38 Å; chains: 1; bounding box: 40×28×47 Å